Protein AF-A0A3D6DV55-F1 (afdb_monomer)

Solvent-accessible surface area (backbone atoms only — not comparable to full-atom values): 4076 Å² total; per-residue (Å²): 136,88,81,89,83,80,92,77,67,72,48,75,50,80,38,54,59,52,94,58,32,68,55,56,54,52,50,54,41,52,72,59,50,43,58,64,81,44,78,50,76,47,74,35,90,91,39,86,64,30,19,38,40,37,38,21,48,89,43,38,93,72,71,84,125

Mean predicted aligned error: 5.03 Å

pLDDT: mean 90.4, std 13.14, range [36.28, 98.25]

Secondary structure (DSSP, 8-state):
-PPP------EEEEEESSTTHHHHHHHHHHHTT---SEEEEEE-TTSTTEEEEEEE----S----

Nearest PDB structures (foldseek):
  7qri-assembly1_B  TM=7.468E-01  e=8.837E-03  Homo sapiens
  5fii-assembly2_D  TM=8.865E-01  e=3.589E-02  Homo sapiens
  7alz-assembly1_B  TM=8.235E-01  e=7.635E-01  Komagataeibacter europaeus
  7am0-assembly2_C  TM=7.012E-01  e=7.635E-01  Komagataeibacter europaeus
  6le1-assembly1_A-2  TM=6.527E-01  e=3.304E+00  Homo sapiens

Sequence (65 aa):
MDLIVEHAEVWASTIEDQPGGLAGVLTVLNQAGADLQSVISRRAPDQPGKAVVFVTPLQGDADIA

Structure (mmCIF, N/CA/C/O backbone):
data_AF-A0A3D6DV55-F1
#
_entry.id   AF-A0A3D6DV55-F1
#
loop_
_atom_site.group_PDB
_atom_site.id
_atom_site.type_symbol
_atom_site.label_atom_id
_atom_site.label_alt_id
_atom_site.label_comp_id
_atom_site.label_asym_id
_atom_site.label_entity_id
_atom_site.label_seq_id
_atom_site.pdbx_PDB_ins_code
_atom_site.Cartn_x
_atom_site.Cartn_y
_atom_site.Cartn_z
_atom_site.occupancy
_atom_site.B_iso_or_equiv
_atom_site.auth_seq_id
_atom_site.auth_comp_id
_atom_site.auth_asym_id
_atom_site.auth_atom_id
_atom_site.pdbx_PDB_model_num
ATOM 1 N N . MET A 1 1 ? 31.636 9.023 6.898 1.00 70.25 1 MET A N 1
ATOM 2 C CA . MET A 1 1 ? 30.543 8.069 6.644 1.00 70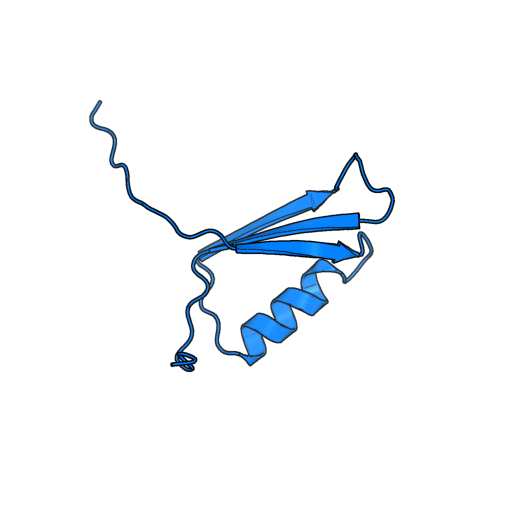.25 1 MET A CA 1
ATOM 3 C C . MET A 1 1 ? 29.838 8.613 5.429 1.00 70.25 1 MET A C 1
ATOM 5 O O . MET A 1 1 ? 29.187 9.643 5.557 1.00 70.25 1 MET A O 1
ATOM 9 N N . ASP A 1 2 ? 30.065 8.008 4.272 1.00 85.44 2 ASP A N 1
ATOM 10 C CA . ASP A 1 2 ? 29.492 8.508 3.026 1.00 85.44 2 ASP A CA 1
ATOM 11 C C . ASP A 1 2 ? 28.092 7.908 2.876 1.00 85.44 2 ASP A C 1
ATOM 13 O O . ASP A 1 2 ? 27.908 6.699 3.021 1.00 85.44 2 ASP A O 1
ATOM 17 N N . LEU A 1 3 ? 27.094 8.772 2.694 1.00 91.19 3 LEU A N 1
ATOM 18 C CA . LEU A 1 3 ? 25.691 8.397 2.529 1.00 91.19 3 LEU A CA 1
ATOM 19 C C . LEU A 1 3 ? 25.371 8.334 1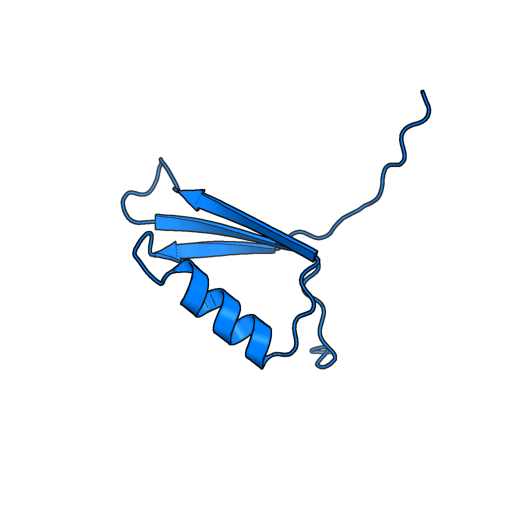.037 1.00 91.19 3 LEU A C 1
ATOM 21 O O . LEU A 1 3 ? 25.605 9.303 0.316 1.00 91.19 3 LEU A O 1
ATOM 25 N N . ILE A 1 4 ? 24.804 7.212 0.593 1.00 89.25 4 ILE A N 1
ATOM 26 C CA . ILE A 1 4 ? 24.191 7.100 -0.732 1.00 89.25 4 ILE A CA 1
ATOM 27 C C . ILE A 1 4 ? 22.755 7.611 -0.607 1.00 89.25 4 ILE A C 1
ATOM 29 O O . ILE A 1 4 ? 22.000 7.139 0.244 1.00 89.25 4 ILE A O 1
ATOM 33 N N . VAL A 1 5 ? 22.406 8.605 -1.422 1.00 92.50 5 VAL A N 1
ATOM 34 C CA . VAL A 1 5 ? 21.079 9.228 -1.451 1.00 92.50 5 VAL A CA 1
ATOM 35 C C . VAL A 1 5 ? 20.568 9.188 -2.882 1.00 92.50 5 VAL A C 1
ATOM 37 O O . VAL A 1 5 ? 21.241 9.666 -3.792 1.00 92.50 5 VAL A O 1
ATOM 40 N N . GLU A 1 6 ? 19.371 8.643 -3.066 1.00 90.62 6 GLU A N 1
ATOM 41 C CA . GLU A 1 6 ? 18.727 8.487 -4.367 1.00 90.62 6 GLU A CA 1
ATOM 42 C C . GLU A 1 6 ? 17.274 8.961 -4.295 1.00 90.62 6 GLU A C 1
ATOM 44 O O . GLU A 1 6 ? 16.651 8.969 -3.230 1.00 90.62 6 GLU A O 1
ATOM 49 N N . HIS A 1 7 ? 16.737 9.387 -5.438 1.00 90.31 7 HIS A N 1
ATOM 50 C CA . HIS A 1 7 ? 15.328 9.739 -5.552 1.00 90.31 7 HIS A CA 1
ATOM 51 C C . HIS A 1 7 ? 14.489 8.467 -5.712 1.00 90.31 7 HIS A C 1
ATOM 53 O O . HIS A 1 7 ? 14.757 7.664 -6.601 1.00 90.31 7 HIS A O 1
ATOM 59 N N . ALA A 1 8 ? 13.445 8.324 -4.896 1.00 89.94 8 ALA A N 1
ATOM 60 C CA . ALA A 1 8 ? 12.484 7.232 -4.991 1.00 89.94 8 ALA A CA 1
ATOM 61 C C . ALA A 1 8 ? 11.071 7.797 -5.167 1.00 89.94 8 ALA A C 1
ATOM 63 O O . ALA A 1 8 ? 10.631 8.645 -4.389 1.00 89.94 8 ALA A O 1
ATOM 64 N N . GLU A 1 9 ? 10.353 7.313 -6.179 1.00 92.44 9 GLU A N 1
ATOM 65 C CA . GLU A 1 9 ? 8.948 7.652 -6.386 1.00 92.44 9 GLU A CA 1
ATOM 66 C C . GLU A 1 9 ? 8.065 6.756 -5.519 1.00 92.44 9 GLU A C 1
ATOM 68 O O . GLU A 1 9 ? 8.085 5.532 -5.653 1.00 92.44 9 GLU A O 1
ATOM 73 N N . VAL A 1 10 ? 7.289 7.363 -4.622 1.00 95.56 10 VAL A N 1
ATOM 74 C CA . VAL A 1 10 ? 6.424 6.643 -3.684 1.00 95.56 10 VAL A CA 1
ATOM 75 C C . VAL A 1 10 ? 4.973 7.008 -3.946 1.00 95.56 10 VAL A C 1
ATOM 77 O O . VAL A 1 10 ? 4.581 8.169 -3.834 1.00 95.56 10 VAL A O 1
ATOM 80 N N . TRP A 1 11 ? 4.165 5.992 -4.230 1.00 95.81 11 TRP A N 1
ATOM 81 C CA . TRP A 1 11 ? 2.733 6.126 -4.461 1.00 95.81 11 TRP A CA 1
ATOM 82 C C . TRP A 1 11 ? 1.969 5.875 -3.174 1.00 95.81 11 TRP A C 1
ATOM 84 O O . TRP A 1 11 ? 2.317 4.963 -2.427 1.00 95.81 11 TRP A O 1
ATOM 94 N N . ALA A 1 12 ? 0.918 6.654 -2.924 1.00 96.19 12 ALA A N 1
ATOM 95 C CA . ALA A 1 12 ? 0.091 6.516 -1.733 1.00 96.19 12 ALA A CA 1
ATOM 96 C C . ALA A 1 12 ? -1.396 6.434 -2.082 1.00 96.19 12 ALA A C 1
ATOM 98 O O . ALA A 1 12 ? -1.879 7.168 -2.943 1.00 96.19 12 ALA A O 1
ATOM 99 N N . SER A 1 13 ? -2.131 5.572 -1.381 1.00 95.56 13 SER A N 1
ATOM 100 C CA . SER A 1 13 ? -3.589 5.496 -1.492 1.00 95.56 13 SER A CA 1
ATOM 101 C C . SER A 1 13 ? -4.242 5.121 -0.164 1.00 95.56 13 SER A C 1
ATOM 103 O O . SER A 1 13 ? -3.648 4.429 0.668 1.00 95.56 13 SER A O 1
ATOM 105 N N . THR A 1 14 ? -5.472 5.584 0.041 1.00 97.38 14 THR A N 1
ATOM 106 C CA . THR A 1 14 ? -6.293 5.222 1.199 1.00 97.38 14 THR A CA 1
ATOM 107 C C . THR A 1 14 ? -6.995 3.889 0.949 1.00 97.38 14 THR A C 1
ATOM 109 O O . THR A 1 14 ? -7.535 3.650 -0.127 1.00 97.38 14 THR A O 1
ATOM 112 N N . ILE A 1 15 ? -7.024 3.031 1.966 1.00 97.69 15 ILE A N 1
ATOM 113 C CA . ILE A 1 15 ? -7.689 1.724 1.960 1.00 97.69 15 ILE A CA 1
ATOM 114 C C . ILE A 1 15 ? -8.605 1.578 3.180 1.00 97.69 15 ILE A C 1
ATOM 116 O O . ILE A 1 15 ? -8.452 2.293 4.175 1.00 97.69 15 ILE A O 1
ATOM 120 N N . GLU A 1 16 ? -9.532 0.620 3.127 1.00 97.81 16 GLU A N 1
ATOM 121 C CA . GLU A 1 16 ? -10.288 0.208 4.314 1.00 97.81 16 GLU A CA 1
ATOM 122 C C . GLU A 1 16 ? -9.367 -0.489 5.322 1.00 97.81 16 GLU A C 1
ATOM 124 O O . GLU A 1 16 ? -8.623 -1.412 4.978 1.00 97.81 16 GLU A O 1
ATOM 129 N N . ASP A 1 17 ? -9.450 -0.077 6.584 1.00 97.75 17 ASP A N 1
ATOM 130 C CA . ASP A 1 17 ? -8.692 -0.654 7.694 1.00 97.75 17 ASP A CA 1
ATOM 131 C C . ASP A 1 17 ? -9.425 -1.864 8.283 1.00 97.75 17 ASP A C 1
ATOM 133 O O . ASP A 1 17 ? -9.986 -1.840 9.381 1.00 97.75 17 ASP A O 1
ATOM 137 N N . GLN A 1 18 ? -9.449 -2.933 7.495 1.00 97.06 18 GLN A N 1
ATOM 138 C CA . GLN A 1 18 ? -10.089 -4.196 7.837 1.00 97.06 18 GLN A CA 1
ATOM 139 C C . GLN A 1 18 ? -9.289 -5.381 7.280 1.00 97.06 18 GLN A C 1
ATOM 141 O O . GLN A 1 18 ? -8.459 -5.201 6.379 1.00 97.06 18 GLN A O 1
ATOM 146 N N . PRO A 1 19 ? -9.531 -6.611 7.772 1.00 9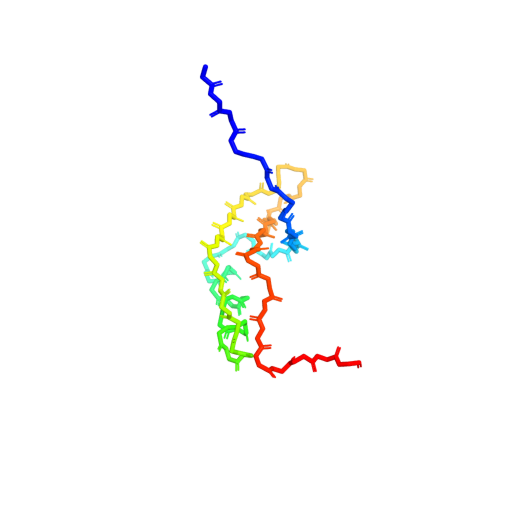7.56 19 PRO A N 1
ATOM 147 C CA . PRO A 1 19 ? -8.929 -7.805 7.193 1.00 97.56 19 PRO A CA 1
ATOM 148 C C . PRO A 1 19 ? -9.119 -7.847 5.671 1.00 97.56 19 PRO A C 1
ATOM 150 O O . PRO A 1 19 ? -10.227 -7.691 5.166 1.00 97.56 19 PRO A O 1
ATOM 153 N N . GLY A 1 20 ? -8.020 -8.024 4.939 1.00 96.81 20 GLY A N 1
ATOM 154 C CA . GLY A 1 20 ? -8.026 -8.073 3.476 1.00 96.81 20 GLY A CA 1
ATOM 155 C C . GLY A 1 20 ? -7.982 -6.719 2.754 1.00 96.81 20 GLY A C 1
ATOM 156 O O . GLY A 1 20 ? -7.755 -6.722 1.549 1.00 96.81 20 GLY A O 1
ATOM 157 N N . GLY A 1 21 ? -8.104 -5.574 3.441 1.00 96.56 21 GLY A N 1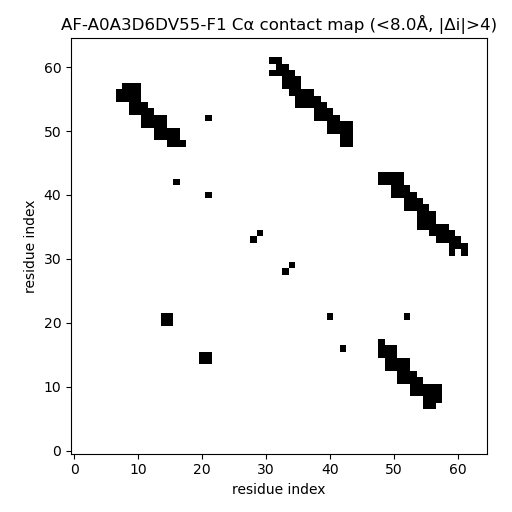
ATOM 158 C CA . GLY A 1 21 ? -8.072 -4.248 2.800 1.00 96.56 21 GLY A CA 1
ATOM 159 C C . GLY A 1 21 ? -6.795 -3.992 1.990 1.00 96.56 21 GLY A C 1
ATOM 160 O O . GLY A 1 21 ? -6.858 -3.645 0.812 1.00 96.56 21 GLY A O 1
ATOM 161 N N . LEU A 1 22 ? -5.626 -4.263 2.583 1.00 97.38 22 LEU A N 1
ATOM 162 C CA . LEU A 1 22 ? -4.340 -4.189 1.878 1.00 97.38 22 LEU A CA 1
ATOM 163 C C . LEU A 1 22 ? -4.215 -5.270 0.791 1.00 97.38 22 LEU A C 1
ATOM 165 O O . LEU A 1 22 ? -3.727 -4.995 -0.302 1.00 97.38 22 LEU A O 1
ATOM 169 N N . ALA A 1 23 ? -4.673 -6.492 1.079 1.00 97.56 23 ALA A N 1
ATOM 170 C CA . ALA A 1 23 ? -4.577 -7.614 0.146 1.00 97.56 23 ALA A CA 1
ATOM 171 C C . ALA A 1 23 ? -5.360 -7.357 -1.150 1.00 97.56 23 ALA A C 1
ATOM 173 O O . ALA A 1 23 ? -4.885 -7.725 -2.221 1.00 97.56 23 ALA A O 1
ATOM 174 N N . GLY A 1 24 ? -6.516 -6.688 -1.073 1.00 96.19 24 GLY A N 1
ATOM 175 C CA . GLY A 1 24 ? -7.294 -6.292 -2.247 1.00 96.19 24 GLY A CA 1
ATOM 176 C C . GLY A 1 24 ? -6.492 -5.407 -3.203 1.00 96.19 24 GLY A C 1
ATOM 177 O O . GLY A 1 24 ? -6.433 -5.695 -4.395 1.00 96.19 24 GLY A O 1
ATOM 178 N N . VAL A 1 25 ? -5.799 -4.391 -2.676 1.00 95.06 25 VAL A N 1
ATOM 179 C CA . VAL A 1 25 ? -4.930 -3.517 -3.482 1.00 95.06 25 VAL A CA 1
ATOM 180 C C . VAL A 1 25 ? -3.745 -4.289 -4.059 1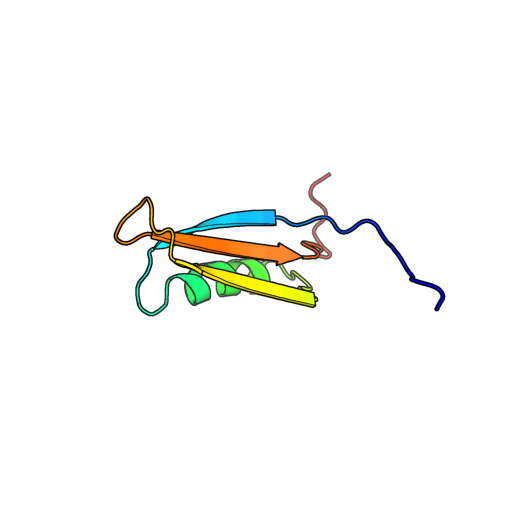.00 95.06 25 VAL A C 1
ATOM 182 O O . VAL A 1 25 ? -3.519 -4.241 -5.265 1.00 95.06 25 VAL A O 1
ATOM 185 N N . LEU A 1 26 ? -3.016 -5.045 -3.232 1.00 96.00 26 LEU A N 1
ATOM 186 C CA . LEU A 1 26 ? -1.841 -5.792 -3.699 1.00 96.00 26 LEU A CA 1
ATOM 187 C C . LEU A 1 26 ? -2.198 -6.861 -4.739 1.00 96.00 26 LEU A C 1
ATOM 189 O O . LEU A 1 26 ? -1.407 -7.120 -5.638 1.00 96.00 26 LEU A O 1
ATOM 193 N N . THR A 1 27 ? -3.397 -7.443 -4.664 1.00 96.31 27 THR A N 1
ATOM 194 C CA . THR A 1 27 ? -3.883 -8.397 -5.670 1.00 96.31 27 THR A CA 1
ATOM 195 C C . THR A 1 27 ? -4.035 -7.730 -7.035 1.00 96.31 27 THR A C 1
ATOM 197 O O . THR A 1 27 ? -3.595 -8.297 -8.031 1.00 96.31 27 THR A O 1
ATOM 200 N N . VAL A 1 28 ? -4.609 -6.523 -7.085 1.00 93.75 28 VAL A N 1
ATOM 201 C CA . VAL A 1 28 ? -4.756 -5.758 -8.335 1.00 93.75 28 VAL A CA 1
ATOM 202 C C . VAL A 1 28 ? -3.389 -5.375 -8.898 1.00 93.75 28 VAL A C 1
ATOM 204 O O . VAL A 1 28 ? -3.146 -5.568 -10.085 1.00 93.75 28 VAL A O 1
ATOM 207 N N . LEU A 1 29 ? -2.474 -4.896 -8.050 1.00 93.56 29 LEU A N 1
ATOM 208 C CA . LEU A 1 29 ? -1.117 -4.543 -8.477 1.00 93.56 29 LEU A CA 1
ATOM 209 C C . LEU A 1 29 ? -0.349 -5.758 -9.014 1.00 93.56 29 LEU A C 1
ATOM 211 O O . LEU A 1 29 ? 0.267 -5.680 -10.072 1.00 93.56 29 LEU A O 1
ATOM 215 N N . ASN A 1 30 ? -0.458 -6.906 -8.345 1.00 92.81 30 ASN A N 1
ATOM 216 C CA . ASN A 1 30 ? 0.125 -8.158 -8.818 1.00 92.81 30 ASN A CA 1
ATOM 217 C C . ASN A 1 30 ? -0.474 -8.603 -10.165 1.00 92.81 30 ASN A C 1
ATOM 219 O O . ASN A 1 30 ? 0.253 -9.046 -11.045 1.00 92.81 30 ASN A O 1
ATOM 223 N N . GLN A 1 31 ? -1.792 -8.473 -10.352 1.00 92.94 31 GLN A N 1
ATOM 224 C CA . GLN A 1 31 ? -2.448 -8.776 -11.633 1.00 92.94 31 GLN A CA 1
ATOM 225 C C . GLN A 1 31 ? -1.998 -7.843 -12.763 1.00 92.94 31 GLN A C 1
ATOM 227 O O . GLN A 1 31 ? -1.938 -8.276 -13.911 1.00 92.94 31 GLN A O 1
ATOM 232 N N . ALA A 1 32 ? -1.667 -6.592 -12.441 1.00 91.06 32 ALA A N 1
ATOM 233 C CA . ALA A 1 32 ? -1.104 -5.626 -13.380 1.00 91.06 32 ALA A CA 1
ATOM 234 C C . ALA A 1 32 ? 0.393 -5.856 -13.678 1.00 91.06 32 ALA A C 1
ATOM 236 O O . ALA A 1 32 ? 0.957 -5.143 -14.502 1.00 91.06 32 ALA A O 1
ATOM 237 N N . GLY A 1 33 ? 1.036 -6.834 -13.027 1.00 91.44 33 GLY A N 1
ATOM 238 C CA . GLY A 1 33 ? 2.460 -7.118 -13.203 1.00 91.44 33 GLY A CA 1
ATOM 239 C C . GLY A 1 33 ? 3.380 -6.124 -12.494 1.00 91.44 33 GLY A C 1
ATOM 240 O O . GLY A 1 33 ? 4.508 -5.937 -12.936 1.00 91.44 33 GLY A O 1
ATOM 241 N N . ALA A 1 34 ? 2.908 -5.470 -11.427 1.00 92.62 34 ALA A N 1
ATOM 242 C CA . ALA A 1 34 ? 3.726 -4.523 -10.681 1.00 92.62 34 ALA A CA 1
ATOM 243 C C . ALA A 1 34 ? 4.876 -5.222 -9.932 1.00 92.62 34 ALA A C 1
ATOM 245 O O . ALA A 1 34 ? 4.630 -6.154 -9.162 1.00 92.62 34 ALA A O 1
ATOM 246 N N . ASP A 1 35 ? 6.102 -4.720 -10.092 1.00 91.56 35 ASP A N 1
ATOM 247 C CA . ASP A 1 35 ? 7.285 -5.162 -9.344 1.00 91.56 35 ASP A CA 1
ATOM 248 C C . ASP A 1 35 ? 7.585 -4.191 -8.191 1.00 91.56 35 ASP A C 1
ATOM 250 O O . ASP A 1 35 ? 8.258 -3.169 -8.346 1.00 91.56 35 ASP A O 1
ATOM 254 N N . LEU A 1 36 ? 7.004 -4.478 -7.023 1.00 93.19 36 LEU A N 1
ATOM 255 C CA . LEU A 1 36 ? 7.129 -3.631 -5.837 1.00 93.19 36 LEU A CA 1
ATOM 256 C C . LEU A 1 36 ? 8.335 -4.057 -4.994 1.00 93.19 36 LEU A C 1
ATOM 258 O O . LEU A 1 36 ? 8.433 -5.204 -4.563 1.00 93.19 36 LEU A O 1
ATOM 262 N N . GLN A 1 37 ? 9.190 -3.101 -4.639 1.00 93.62 37 GLN A N 1
ATOM 263 C CA . GLN A 1 37 ? 10.338 -3.331 -3.755 1.00 93.62 37 GLN A CA 1
ATOM 264 C C 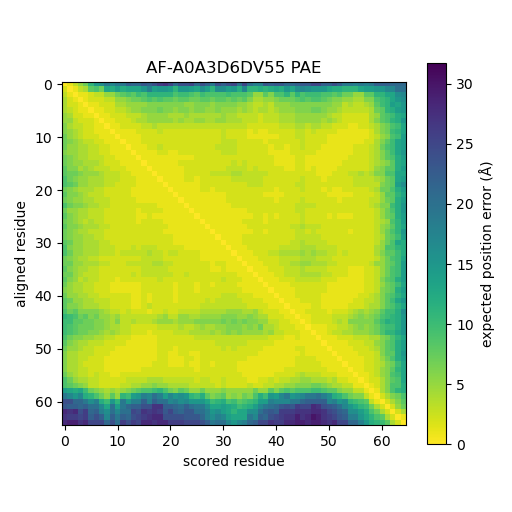. GLN A 1 37 ? 10.025 -3.016 -2.290 1.00 93.62 37 GLN A C 1
ATOM 266 O O . GLN A 1 37 ? 10.646 -3.565 -1.379 1.00 93.62 37 GLN A O 1
ATOM 271 N N . SER A 1 38 ? 9.069 -2.120 -2.043 1.00 94.81 38 SER A N 1
ATOM 272 C CA . SER A 1 38 ? 8.686 -1.700 -0.701 1.00 94.81 38 SER A CA 1
ATOM 273 C C . SER A 1 38 ? 7.189 -1.436 -0.601 1.00 94.81 38 SER A C 1
ATOM 275 O O . SER A 1 38 ? 6.578 -0.823 -1.479 1.00 94.81 38 SER A O 1
ATOM 277 N N . VAL A 1 39 ? 6.613 -1.888 0.515 1.00 97.12 39 VAL A N 1
ATOM 278 C CA . VAL A 1 39 ? 5.218 -1.660 0.894 1.00 97.12 39 VAL A CA 1
ATOM 279 C C . VAL A 1 39 ? 5.179 -1.261 2.362 1.00 97.12 39 VAL A C 1
ATOM 281 O O . VAL A 1 39 ? 5.604 -2.016 3.237 1.00 97.12 39 VAL A O 1
ATOM 284 N N . ILE A 1 40 ? 4.622 -0.087 2.646 1.00 97.50 40 ILE A N 1
ATOM 285 C CA . ILE A 1 40 ? 4.347 0.372 4.009 1.00 97.50 40 ILE A CA 1
ATOM 286 C C . ILE A 1 40 ? 2.849 0.603 4.121 1.00 97.50 40 ILE A C 1
ATOM 288 O O . ILE A 1 40 ? 2.273 1.366 3.354 1.00 97.50 40 ILE A O 1
ATOM 292 N N . SER A 1 41 ? 2.207 -0.016 5.107 1.00 97.31 41 SER A N 1
ATOM 293 C CA . SER A 1 41 ? 0.810 0.266 5.431 1.00 97.31 41 SER A CA 1
ATOM 294 C C . SER A 1 41 ? 0.694 0.713 6.877 1.00 97.31 41 SER A C 1
ATOM 296 O O . SER A 1 41 ? 1.301 0.127 7.775 1.00 97.31 41 SER A O 1
ATOM 298 N N . ARG A 1 42 ? -0.075 1.777 7.102 1.00 97.06 42 ARG A N 1
ATOM 299 C CA . ARG A 1 42 ? -0.350 2.306 8.438 1.00 97.06 42 ARG A CA 1
ATOM 300 C C . ARG A 1 42 ? -1.788 2.783 8.540 1.00 97.06 42 ARG A C 1
ATOM 302 O O . ARG A 1 42 ? -2.336 3.312 7.577 1.00 97.06 42 ARG A O 1
ATOM 309 N N . ARG A 1 43 ? -2.381 2.648 9.726 1.00 97.44 43 ARG A N 1
ATOM 310 C CA . ARG A 1 43 ? -3.705 3.217 10.022 1.00 97.44 43 ARG A CA 1
ATOM 311 C C . ARG A 1 43 ? -3.663 4.744 9.906 1.00 97.44 43 ARG A C 1
ATOM 313 O O . ARG A 1 43 ? -2.632 5.352 10.208 1.00 97.44 43 ARG A O 1
ATOM 320 N N . ALA A 1 44 ? -4.766 5.345 9.469 1.00 96.38 44 ALA A N 1
ATOM 321 C CA . ALA A 1 44 ? -4.940 6.792 9.392 1.00 96.38 44 ALA A CA 1
ATOM 322 C C . ALA A 1 44 ? -5.593 7.273 10.702 1.00 96.38 44 ALA A C 1
ATOM 324 O O . ALA A 1 44 ? -6.797 7.093 10.881 1.00 96.38 44 ALA A O 1
ATOM 325 N N . PRO A 1 45 ? -4.827 7.820 11.667 1.00 92.81 45 PRO A N 1
ATOM 326 C CA . PRO A 1 45 ? -5.364 8.152 12.991 1.00 92.81 45 PRO A CA 1
ATOM 327 C C . PRO A 1 45 ? -6.438 9.250 12.945 1.00 92.81 45 PRO A C 1
ATOM 329 O O . PRO A 1 45 ? -7.278 9.330 13.835 1.00 92.81 45 PRO A O 1
ATOM 332 N N . ASP A 1 46 ? -6.416 10.078 11.904 1.00 95.12 46 ASP A N 1
ATOM 333 C CA . ASP A 1 46 ? -7.373 11.138 11.595 1.00 95.12 46 ASP A CA 1
ATOM 334 C C . ASP A 1 46 ? -8.666 10.628 10.934 1.00 95.12 46 ASP A C 1
ATOM 336 O O . ASP A 1 46 ? -9.651 11.362 10.872 1.00 95.12 46 ASP A O 1
ATOM 340 N N . GLN A 1 47 ? -8.691 9.378 10.458 1.00 96.06 47 GLN A N 1
ATOM 341 C CA . GLN A 1 47 ? -9.808 8.797 9.708 1.00 96.06 47 GLN A CA 1
ATOM 342 C C . GLN A 1 47 ? -10.122 7.381 10.217 1.00 96.06 47 GLN A C 1
ATOM 344 O O . GLN A 1 47 ? -9.616 6.393 9.676 1.00 96.06 47 GLN A O 1
ATOM 349 N N . PRO A 1 48 ? -10.968 7.250 11.258 1.00 95.12 48 PRO A N 1
ATOM 350 C CA . PRO A 1 48 ? -11.337 5.954 11.816 1.00 95.12 48 PRO A CA 1
ATOM 351 C C . PRO A 1 48 ? -11.8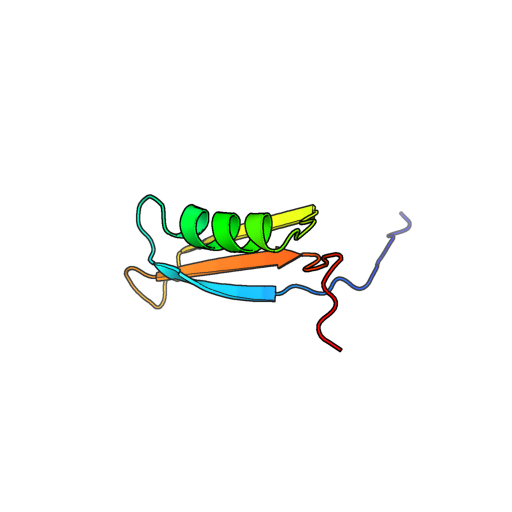60 4.984 10.750 1.00 95.12 48 PRO A C 1
ATOM 353 O O . PRO A 1 48 ? -12.715 5.335 9.938 1.00 95.12 48 PRO A O 1
ATOM 356 N N . GLY A 1 49 ? -11.346 3.754 10.760 1.00 97.31 49 GLY A N 1
ATOM 357 C CA . GLY A 1 49 ? -11.684 2.732 9.764 1.00 97.31 49 GLY A CA 1
ATOM 358 C C . GLY A 1 49 ? -10.925 2.859 8.439 1.00 97.31 49 GLY A C 1
ATOM 359 O O . GLY A 1 49 ? -11.165 2.057 7.538 1.00 97.31 49 GLY A O 1
ATOM 360 N N . LYS A 1 50 ? -9.993 3.812 8.309 1.00 98.25 50 LYS A N 1
ATOM 361 C CA . LYS A 1 50 ? -9.122 3.963 7.137 1.00 98.25 50 LYS A CA 1
ATOM 362 C C . LYS A 1 50 ? -7.656 3.708 7.469 1.00 98.25 50 LYS A C 1
ATOM 364 O O . LYS A 1 50 ? -7.173 3.940 8.578 1.00 98.25 50 LYS A O 1
ATOM 369 N N . ALA A 1 51 ? -6.923 3.262 6.461 1.00 97.94 5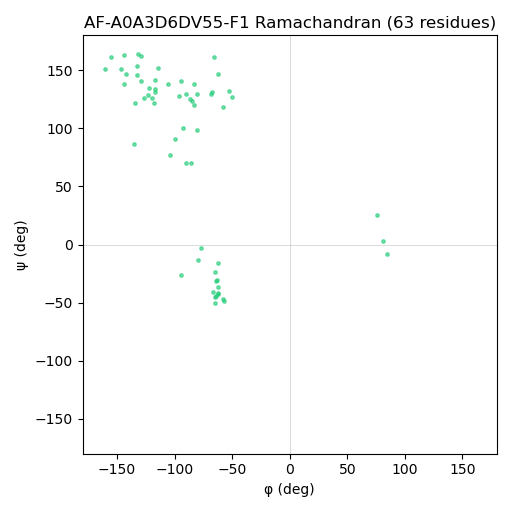1 ALA A N 1
ATOM 370 C CA . ALA A 1 51 ? -5.474 3.158 6.468 1.00 97.94 51 ALA A CA 1
ATOM 371 C C . ALA A 1 51 ? -4.908 3.766 5.181 1.00 97.94 51 ALA A C 1
ATOM 373 O O . ALA A 1 51 ? -5.633 3.999 4.218 1.00 97.94 51 ALA A O 1
ATOM 374 N N . VAL A 1 52 ? -3.610 4.041 5.169 1.00 98.06 52 VAL A N 1
ATOM 375 C CA . VAL A 1 52 ? -2.878 4.483 3.982 1.00 98.06 52 VAL A CA 1
ATOM 376 C C . VAL A 1 52 ? -1.838 3.425 3.652 1.00 98.06 52 VAL A C 1
ATOM 378 O O . VAL A 1 52 ? -1.127 2.944 4.541 1.00 98.06 52 VAL A O 1
ATOM 381 N N . VAL A 1 53 ? -1.759 3.057 2.380 1.00 98.00 53 VAL A N 1
ATOM 382 C CA . VAL A 1 53 ? -0.688 2.229 1.830 1.00 98.00 53 VAL A CA 1
ATOM 383 C 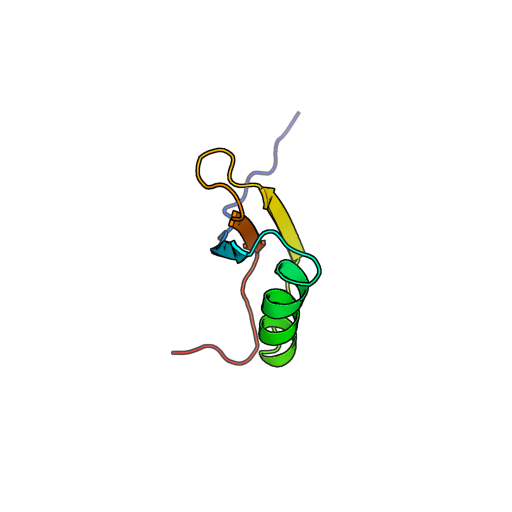C . VAL A 1 53 ? 0.242 3.100 0.997 1.00 98.00 53 VAL A C 1
ATOM 385 O O . VAL A 1 53 ? -0.221 3.955 0.247 1.00 98.00 53 VAL A O 1
ATOM 388 N N . PHE A 1 54 ? 1.540 2.867 1.151 1.00 97.50 54 PHE A N 1
ATOM 389 C CA . PHE A 1 54 ? 2.619 3.438 0.362 1.00 97.50 54 PHE A CA 1
ATOM 390 C C . PHE A 1 54 ? 3.329 2.302 -0.371 1.00 97.50 54 PHE A C 1
ATOM 392 O O . PHE A 1 54 ? 3.668 1.300 0.266 1.00 97.50 54 PHE A O 1
ATOM 399 N N . VAL A 1 55 ? 3.556 2.445 -1.675 1.00 96.94 55 VAL A N 1
ATOM 400 C CA . VAL A 1 55 ? 4.254 1.446 -2.501 1.00 96.94 55 VAL A CA 1
ATOM 401 C C . VAL A 1 55 ? 5.316 2.099 -3.380 1.00 96.94 55 VAL A C 1
ATOM 403 O O . VAL A 1 55 ? 5.144 3.234 -3.829 1.00 96.94 55 VAL A O 1
ATOM 406 N N . THR A 1 56 ? 6.423 1.393 -3.608 1.00 95.69 56 THR A N 1
ATOM 407 C CA . THR A 1 56 ? 7.488 1.832 -4.520 1.00 95.69 56 THR A CA 1
ATOM 408 C C . THR A 1 56 ? 8.389 0.669 -4.969 1.00 95.69 56 THR A C 1
ATOM 410 O O . THR A 1 56 ? 8.575 -0.278 -4.197 1.00 95.69 56 THR A O 1
ATOM 413 N N . PRO A 1 57 ? 8.976 0.744 -6.176 1.00 93.00 57 PRO A N 1
ATOM 414 C CA . PRO A 1 57 ? 8.467 1.540 -7.292 1.00 93.00 57 PRO A CA 1
ATOM 415 C C . PRO A 1 57 ? 7.116 0.967 -7.749 1.00 93.00 57 PRO A C 1
ATOM 417 O O . PRO A 1 57 ? 6.778 -0.164 -7.419 1.00 93.00 57 PRO A O 1
ATOM 420 N N . LEU A 1 58 ? 6.314 1.748 -8.471 1.00 88.31 58 LEU A N 1
ATOM 421 C CA . LEU A 1 58 ? 5.115 1.232 -9.136 1.00 88.31 58 LEU A CA 1
ATOM 422 C C . LEU A 1 58 ? 5.420 1.104 -10.629 1.00 88.31 58 LEU A C 1
ATOM 424 O O . LEU A 1 58 ? 5.067 1.973 -11.416 1.00 88.31 58 LEU A O 1
ATOM 428 N N . GLN A 1 59 ? 6.155 0.053 -10.981 1.00 81.50 59 GLN A N 1
ATOM 429 C CA . GLN A 1 59 ? 6.593 -0.247 -12.346 1.00 81.50 59 GLN A CA 1
ATOM 430 C C . GLN A 1 59 ? 5.985 -1.574 -12.787 1.00 81.50 59 GLN A C 1
ATOM 432 O O . GLN A 1 59 ? 5.911 -2.502 -11.986 1.00 81.50 59 GLN A O 1
ATOM 437 N N . GLY A 1 60 ? 5.571 -1.673 -14.046 1.00 69.12 60 GLY A N 1
ATOM 438 C CA . GLY A 1 60 ? 5.130 -2.916 -14.673 1.00 69.12 60 GLY A CA 1
ATOM 439 C C . GLY A 1 60 ? 5.316 -2.830 -16.186 1.00 69.12 60 GLY A C 1
ATOM 440 O O . GLY A 1 60 ? 5.416 -1.736 -16.730 1.00 69.12 60 GLY A O 1
ATOM 441 N N . ASP A 1 61 ? 5.338 -3.973 -16.873 1.00 61.38 61 ASP A N 1
ATOM 442 C CA . ASP A 1 61 ? 5.565 -4.036 -18.331 1.00 61.38 61 ASP A CA 1
ATOM 443 C C . ASP A 1 61 ? 4.475 -3.320 -19.156 1.00 61.38 61 ASP A C 1
ATOM 445 O O . ASP A 1 61 ? 4.655 -3.029 -20.339 1.00 61.38 61 ASP A O 1
ATOM 449 N N . ALA A 1 62 ? 3.331 -3.034 -18.533 1.00 56.72 62 ALA A N 1
ATOM 450 C CA . ALA A 1 62 ? 2.272 -2.203 -19.079 1.00 56.72 62 ALA A CA 1
ATOM 451 C C . ALA A 1 62 ? 2.497 -0.734 -18.689 1.00 56.72 62 ALA A C 1
ATOM 453 O O . ALA A 1 62 ? 1.746 -0.178 -17.888 1.00 56.72 62 ALA A O 1
ATOM 454 N N . ASP A 1 63 ? 3.523 -0.098 -19.256 1.00 43.38 63 ASP A N 1
ATOM 455 C CA . ASP A 1 63 ? 3.599 1.364 -19.247 1.00 43.38 63 ASP A CA 1
ATOM 456 C C . ASP A 1 63 ? 2.330 1.911 -19.923 1.00 43.38 63 ASP A C 1
ATOM 458 O O . ASP A 1 63 ? 2.053 1.640 -21.097 1.00 43.38 63 ASP A O 1
ATOM 462 N N . ILE A 1 64 ? 1.527 2.670 -19.176 1.00 50.97 64 ILE A N 1
ATOM 463 C CA . ILE A 1 64 ? 0.466 3.487 -19.763 1.00 50.97 64 ILE A CA 1
ATOM 464 C C . ILE A 1 64 ? 1.152 4.752 -20.280 1.00 50.97 64 ILE A C 1
ATOM 466 O O . ILE A 1 64 ? 1.458 5.656 -19.503 1.00 50.97 64 ILE A O 1
ATOM 470 N N . ALA A 1 65 ? 1.434 4.757 -21.584 1.00 36.28 65 ALA A N 1
ATOM 471 C CA . ALA A 1 65 ? 1.913 5.917 -22.336 1.00 36.28 65 ALA A CA 1
ATOM 472 C C . ALA A 1 65 ? 0.881 7.057 -22.390 1.00 36.28 65 ALA A C 1
ATOM 474 O O . ALA A 1 65 ? -0.339 6.762 -22.412 1.00 36.28 65 ALA A O 1
#

Radius of gyration: 14.11 Å; Cα contacts (8 Å, |Δi|>4): 92; chains: 1; bounding box: 42×20×35 Å

Foldseek 3Di:
DDDDDDDWDKDKDKWFPDVCGVVVVVVVLVVQAFDWPDKDKDADPVDPRMIMIITPDRDGPPDPD